Protein AF-A0A9P8A821-F1 (afdb_monomer)

Structure (mmCIF, N/CA/C/O backbone):
data_AF-A0A9P8A821-F1
#
_entry.id   AF-A0A9P8A821-F1
#
loop_
_atom_site.group_PDB
_atom_site.id
_atom_site.type_symbol
_atom_site.label_atom_id
_atom_site.label_alt_id
_atom_site.label_comp_id
_atom_site.label_asym_id
_atom_site.label_entity_id
_atom_site.label_seq_id
_atom_site.pdbx_PDB_ins_code
_atom_site.Cartn_x
_atom_site.Cartn_y
_atom_site.Cartn_z
_atom_site.occupancy
_atom_site.B_iso_or_equiv
_atom_site.auth_seq_id
_atom_site.auth_comp_id
_atom_site.auth_asym_id
_atom_site.auth_atom_id
_atom_site.pdbx_PDB_model_num
ATOM 1 N N . MET A 1 1 ? -9.935 2.980 -4.791 1.00 51.94 1 MET A N 1
ATOM 2 C CA . MET A 1 1 ? -10.501 4.305 -4.443 1.00 51.94 1 MET A CA 1
ATOM 3 C C . MET A 1 1 ? -11.707 4.587 -5.336 1.00 51.94 1 MET A C 1
ATOM 5 O O . MET A 1 1 ? -11.713 5.546 -6.092 1.00 51.94 1 MET A O 1
ATOM 9 N N . VAL A 1 2 ? -12.705 3.699 -5.290 1.00 51.00 2 VAL A N 1
ATOM 10 C CA . VAL A 1 2 ? -13.895 3.764 -6.158 1.00 51.00 2 VAL A CA 1
ATOM 11 C C . VAL A 1 2 ? -15.192 3.818 -5.325 1.00 51.00 2 VAL A C 1
ATOM 13 O O . VAL A 1 2 ? -16.244 4.128 -5.864 1.00 51.00 2 VAL A O 1
ATOM 16 N N . TYR A 1 3 ? -15.123 3.674 -3.990 1.00 44.38 3 TYR A N 1
ATOM 17 C CA . TYR A 1 3 ? -16.314 3.565 -3.130 1.00 44.38 3 TYR A CA 1
ATOM 18 C C . TYR A 1 3 ? -16.614 4.740 -2.177 1.00 44.38 3 TYR A C 1
ATOM 20 O O . TYR A 1 3 ? -17.447 4.621 -1.285 1.00 44.38 3 TYR A O 1
ATOM 28 N N . THR A 1 4 ? -15.993 5.913 -2.335 1.00 48.62 4 THR A N 1
ATOM 29 C CA . THR A 1 4 ? -16.534 7.139 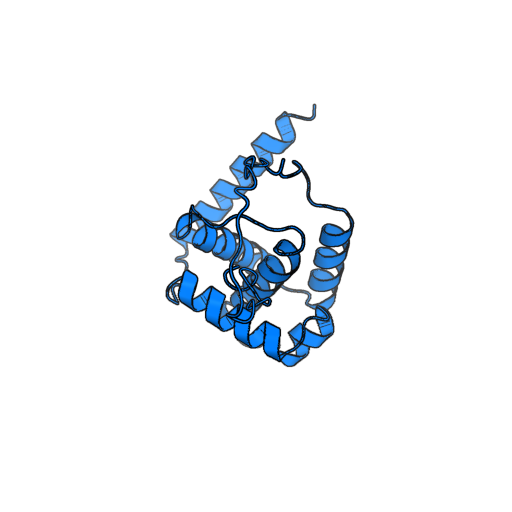-1.694 1.00 48.62 4 THR A CA 1
ATOM 30 C C . THR A 1 4 ? -17.006 8.205 -2.671 1.00 48.62 4 THR A C 1
ATOM 32 O O . THR A 1 4 ? -17.378 9.301 -2.264 1.00 48.62 4 THR A O 1
ATOM 35 N N . LEU A 1 5 ? -17.217 7.819 -3.929 1.00 46.94 5 LEU A N 1
ATOM 36 C CA . LEU A 1 5 ? -18.516 8.125 -4.510 1.00 46.94 5 LEU A CA 1
ATOM 37 C C . LEU A 1 5 ? -19.577 7.323 -3.721 1.00 46.94 5 LEU A C 1
ATOM 39 O O . LEU A 1 5 ? -19.787 6.142 -3.965 1.00 46.94 5 LEU A O 1
ATOM 43 N N . TRP A 1 6 ? -20.268 8.016 -2.805 1.00 51.84 6 TRP A N 1
ATOM 44 C CA . TRP A 1 6 ? -21.737 7.955 -2.719 1.00 51.84 6 TRP A CA 1
ATOM 45 C C . TRP A 1 6 ? -22.474 7.098 -1.663 1.00 51.84 6 TRP A C 1
ATOM 47 O O . TRP A 1 6 ? -23.607 6.688 -1.912 1.00 51.84 6 TRP A O 1
ATOM 57 N N . HIS A 1 7 ? -22.016 6.935 -0.419 1.00 43.84 7 HIS A N 1
ATOM 58 C CA . HIS A 1 7 ? -23.003 6.666 0.653 1.00 43.84 7 HIS A CA 1
ATOM 59 C C . HIS A 1 7 ? -23.764 7.936 1.079 1.00 43.84 7 HIS A C 1
ATOM 61 O O . HIS A 1 7 ? -23.714 8.331 2.234 1.00 43.84 7 HIS A O 1
ATOM 67 N N . THR A 1 8 ? -24.527 8.502 0.133 1.00 38.47 8 THR A N 1
ATOM 68 C CA . THR A 1 8 ? -25.813 9.174 0.380 1.00 38.47 8 THR A CA 1
ATOM 69 C C . THR A 1 8 ? -26.690 8.957 -0.853 1.00 38.47 8 THR A C 1
ATOM 71 O O . THR A 1 8 ? -26.662 9.749 -1.786 1.00 38.47 8 THR A O 1
ATOM 74 N N . ARG A 1 9 ? -27.485 7.881 -0.901 1.00 40.88 9 ARG A N 1
ATOM 75 C CA . ARG A 1 9 ? -28.627 7.846 -1.832 1.00 40.88 9 ARG A CA 1
ATOM 76 C C . ARG A 1 9 ? -29.592 8.961 -1.407 1.00 40.88 9 ARG A C 1
ATOM 78 O O . ARG A 1 9 ? -30.081 8.869 -0.280 1.00 40.88 9 ARG A O 1
ATOM 85 N N . PRO A 1 10 ? -29.919 9.971 -2.231 1.00 39.94 10 PRO A N 1
ATOM 86 C CA . PRO A 1 10 ? -31.089 10.777 -1.953 1.00 39.94 10 PRO A CA 1
ATOM 87 C C . PRO A 1 10 ? -32.307 9.939 -2.332 1.00 39.94 10 PRO A C 1
ATOM 89 O O . PRO A 1 10 ? -32.390 9.372 -3.422 1.00 39.94 10 PRO A O 1
ATOM 92 N N . ASN A 1 11 ? -33.225 9.834 -1.384 1.00 38.28 11 ASN A N 1
ATOM 93 C CA . ASN A 1 11 ? -34.574 9.349 -1.594 1.00 38.28 11 ASN A CA 1
ATOM 94 C C . ASN A 1 11 ? -35.211 10.138 -2.754 1.00 38.28 11 ASN A C 1
ATOM 96 O O . ASN A 1 11 ? -35.269 11.365 -2.716 1.00 38.28 11 ASN A O 1
ATOM 100 N N . ILE A 1 12 ? -35.646 9.431 -3.793 1.00 47.00 12 ILE A N 1
ATOM 101 C CA . ILE A 1 12 ? -36.453 9.962 -4.895 1.00 47.00 12 ILE A CA 1
ATOM 102 C C . ILE A 1 12 ? -37.809 10.356 -4.322 1.00 47.00 12 ILE A C 1
ATOM 104 O O . ILE A 1 12 ? -38.652 9.487 -4.170 1.00 47.00 12 ILE A O 1
ATOM 108 N N . ASN A 1 13 ? -37.994 11.636 -3.985 1.00 39.81 13 ASN A N 1
ATOM 109 C CA . ASN A 1 13 ? -39.300 12.286 -3.851 1.00 39.81 13 ASN A CA 1
ATOM 110 C C . ASN A 1 13 ? -39.143 13.817 -3.869 1.00 39.81 13 ASN A C 1
ATOM 112 O O . ASN A 1 13 ? -38.536 14.385 -2.967 1.00 39.81 13 ASN A O 1
ATOM 116 N N . GLY A 1 14 ? -39.766 14.471 -4.855 1.00 35.78 14 GLY A N 1
ATOM 117 C CA . GLY A 1 14 ? -40.151 15.886 -4.775 1.00 35.78 14 GLY A CA 1
ATOM 118 C C . GLY A 1 14 ? -39.293 16.864 -5.579 1.00 35.78 14 GLY A C 1
ATOM 119 O O . GLY A 1 14 ? -38.157 17.160 -5.234 1.00 35.78 14 GLY A O 1
ATOM 120 N N . ALA A 1 15 ? -39.884 17.400 -6.644 1.00 42.16 15 ALA A N 1
ATOM 121 C CA . ALA A 1 15 ? -39.359 18.470 -7.482 1.00 42.16 15 ALA A CA 1
ATOM 122 C C . ALA A 1 15 ? -39.108 19.788 -6.721 1.00 42.16 15 ALA A C 1
ATOM 124 O O . ALA A 1 15 ? -39.937 20.185 -5.905 1.00 42.16 15 ALA A O 1
ATOM 125 N N . SER A 1 16 ? -38.038 20.515 -7.076 1.00 34.75 16 SER A N 1
ATOM 126 C CA . SER A 1 16 ? -38.079 21.915 -7.564 1.00 34.75 16 SER A CA 1
ATOM 127 C C . SER A 1 16 ? -36.672 22.526 -7.687 1.00 34.75 16 SER A C 1
ATOM 129 O O . SER A 1 16 ? -35.903 22.556 -6.735 1.00 34.75 16 SER A O 1
ATOM 131 N N . SER A 1 17 ? -36.373 22.998 -8.902 1.00 44.50 17 SER A N 1
ATOM 132 C CA . SER A 1 17 ? -35.518 24.139 -9.281 1.00 44.50 17 SER A CA 1
ATOM 133 C C . SER A 1 17 ? -34.497 24.690 -8.270 1.00 44.50 17 SER A C 1
ATOM 135 O O . SER A 1 17 ? -34.859 25.450 -7.377 1.00 44.50 17 SER A O 1
ATOM 137 N N . ASN A 1 18 ? -33.206 24.457 -8.534 1.00 33.91 18 ASN A N 1
ATOM 138 C CA . ASN A 1 18 ? -32.233 25.535 -8.767 1.00 33.91 18 ASN A CA 1
ATOM 139 C C . ASN A 1 18 ? -30.888 24.969 -9.245 1.00 33.91 18 ASN A C 1
ATOM 141 O O . ASN A 1 18 ? -30.314 24.065 -8.643 1.00 33.91 18 ASN A O 1
ATOM 145 N N . ALA A 1 19 ? -30.398 25.510 -10.360 1.00 40.88 19 ALA A N 1
ATOM 146 C CA . ALA A 1 19 ? -29.081 25.225 -10.904 1.00 40.88 19 ALA A CA 1
ATOM 147 C C . ALA A 1 19 ? -28.015 25.883 -10.016 1.00 40.88 19 ALA A C 1
ATOM 149 O O . ALA A 1 19 ? -27.822 27.097 -10.055 1.00 40.88 19 ALA A O 1
ATOM 150 N N . TYR A 1 20 ? -27.324 25.086 -9.205 1.00 30.91 20 TYR A N 1
ATOM 151 C CA . TYR A 1 20 ? -26.140 25.538 -8.485 1.00 30.91 20 TYR A CA 1
ATOM 152 C C . TYR A 1 20 ? -24.921 25.351 -9.385 1.00 30.91 20 TYR A C 1
ATOM 154 O O . TYR A 1 20 ? -24.577 24.233 -9.767 1.00 30.91 20 TYR A O 1
ATOM 162 N N . ASN A 1 21 ? -24.287 26.469 -9.734 1.00 39.06 21 ASN A N 1
ATOM 163 C CA . ASN A 1 21 ? -23.001 26.529 -10.416 1.00 39.06 21 ASN A CA 1
ATOM 164 C C . ASN A 1 21 ? -21.961 25.675 -9.673 1.00 39.06 21 ASN A C 1
ATOM 166 O O . ASN A 1 21 ? -21.461 26.070 -8.619 1.00 39.06 21 ASN A O 1
ATOM 170 N N . VAL A 1 22 ? -21.618 24.513 -10.230 1.00 41.75 22 VAL A N 1
ATOM 171 C CA . VAL A 1 22 ? -20.501 23.697 -9.747 1.00 41.75 22 VAL A CA 1
ATOM 172 C C . VAL A 1 22 ? -19.217 24.307 -10.297 1.00 41.75 22 VAL A C 1
ATOM 174 O O . VAL A 1 22 ? -18.801 24.031 -11.420 1.00 41.75 22 VAL A O 1
ATOM 177 N N . VAL A 1 23 ? -18.602 25.185 -9.510 1.00 41.22 23 VAL A N 1
ATOM 178 C CA . VAL A 1 23 ? -17.253 25.687 -9.781 1.00 41.22 23 VAL A CA 1
ATOM 179 C C . VAL A 1 23 ? -16.283 24.512 -9.596 1.00 41.22 23 VAL A C 1
ATOM 181 O O . VAL A 1 23 ? -16.280 23.914 -8.516 1.00 41.22 23 VAL A O 1
ATOM 184 N N . PRO A 1 24 ? -15.460 24.139 -10.592 1.00 40.09 24 PRO A N 1
ATOM 185 C CA . PRO A 1 24 ? -14.490 23.068 -10.421 1.00 40.09 24 PRO A CA 1
ATOM 186 C C . PRO A 1 24 ? -13.379 23.565 -9.493 1.00 40.09 24 PRO A C 1
ATOM 188 O O . PRO A 1 24 ? -12.441 24.243 -9.914 1.00 40.09 24 PRO A O 1
ATOM 191 N N . HIS A 1 25 ? -13.493 23.258 -8.202 1.00 37.66 25 HIS A N 1
ATOM 192 C CA . HIS A 1 25 ? -12.426 23.510 -7.245 1.00 37.66 25 HIS A CA 1
ATOM 193 C C . HIS A 1 25 ? -11.281 22.539 -7.558 1.00 37.66 25 HIS A C 1
ATOM 195 O O . HIS A 1 25 ? -11.338 21.355 -7.226 1.00 37.66 25 HIS A O 1
ATOM 201 N N . ARG A 1 26 ? -10.242 23.033 -8.246 1.00 38.25 26 ARG A N 1
ATOM 202 C CA . ARG A 1 26 ? -8.949 22.346 -8.321 1.00 38.25 26 ARG A CA 1
ATOM 203 C C . ARG A 1 26 ? -8.428 22.217 -6.893 1.00 38.25 26 ARG A C 1
ATOM 205 O O . ARG A 1 26 ? -7.936 23.187 -6.328 1.00 38.25 26 ARG A O 1
ATOM 212 N N . ILE A 1 27 ? -8.548 21.027 -6.315 1.00 45.16 27 ILE A N 1
ATOM 213 C CA . ILE A 1 27 ? -7.883 20.692 -5.058 1.00 45.16 27 ILE A CA 1
ATOM 214 C C . ILE A 1 27 ? -6.379 20.787 -5.332 1.00 45.16 27 ILE A C 1
ATOM 216 O O . ILE A 1 27 ? -5.829 19.994 -6.098 1.00 45.16 27 ILE A O 1
ATOM 220 N N . SER A 1 28 ? -5.719 21.788 -4.753 1.00 44.59 28 SER A N 1
ATOM 221 C CA . SER A 1 28 ? -4.264 21.862 -4.710 1.00 44.59 28 SER A CA 1
ATOM 222 C C . SER A 1 28 ? -3.774 20.716 -3.832 1.00 44.59 28 SER A C 1
ATOM 224 O O . SER A 1 28 ? -3.819 20.779 -2.607 1.00 44.59 28 SER A O 1
ATOM 226 N N . VAL A 1 29 ? -3.358 19.616 -4.458 1.00 51.41 29 VAL A N 1
ATOM 227 C CA . VAL A 1 29 ? -2.715 18.514 -3.740 1.00 51.41 29 VAL A CA 1
ATOM 228 C C . VAL A 1 29 ? -1.431 19.084 -3.121 1.00 51.41 29 VAL A C 1
ATOM 230 O O . VAL A 1 29 ? -0.578 19.567 -3.870 1.00 51.41 29 VAL A O 1
ATOM 233 N N . PRO A 1 30 ? -1.285 19.117 -1.783 1.00 50.41 30 PRO A N 1
ATOM 234 C CA . PRO A 1 30 ? -0.085 19.664 -1.170 1.00 50.41 30 PRO A CA 1
ATOM 235 C C . PRO A 1 30 ? 1.130 18.845 -1.613 1.00 50.41 30 PRO A C 1
ATOM 237 O O . PRO A 1 30 ? 1.082 17.617 -1.648 1.00 50.41 30 PRO A O 1
ATOM 240 N N . ALA A 1 31 ? 2.234 19.531 -1.919 1.00 59.91 31 ALA A N 1
ATOM 241 C CA . ALA A 1 31 ? 3.475 18.915 -2.399 1.00 59.91 31 ALA A CA 1
ATOM 242 C C . ALA A 1 31 ? 4.083 17.896 -1.411 1.00 59.91 31 ALA A C 1
ATOM 244 O O . ALA A 1 31 ? 4.969 17.129 -1.775 1.00 59.91 31 ALA A O 1
ATOM 245 N N . THR A 1 32 ? 3.616 17.877 -0.156 1.00 68.12 32 THR A N 1
ATOM 246 C CA . THR A 1 32 ? 4.078 16.952 0.878 1.00 68.12 32 THR A CA 1
ATOM 247 C C . THR A 1 32 ? 2.908 16.302 1.609 1.00 68.12 32 THR A C 1
ATOM 249 O O . THR A 1 32 ? 1.879 16.927 1.867 1.00 68.12 32 THR A O 1
ATOM 252 N N . ALA A 1 33 ? 3.076 15.028 1.967 1.00 80.31 33 ALA A N 1
ATOM 253 C CA . ALA A 1 33 ? 2.066 14.301 2.718 1.00 80.31 33 ALA A CA 1
ATOM 254 C C . ALA A 1 33 ? 1.873 14.888 4.126 1.00 80.31 33 ALA A C 1
ATOM 256 O O . ALA A 1 33 ? 2.845 15.234 4.811 1.00 80.31 33 ALA A O 1
ATOM 257 N N . GLY A 1 34 ? 0.617 14.953 4.573 1.00 87.69 34 GLY A N 1
ATOM 258 C CA . GLY A 1 34 ? 0.257 15.522 5.870 1.00 87.69 34 GLY A CA 1
ATOM 259 C C . GLY A 1 34 ? 0.890 14.775 7.062 1.00 87.69 34 GLY A C 1
ATOM 260 O O . GLY A 1 34 ? 1.120 13.562 6.981 1.00 87.69 34 GLY A O 1
ATOM 261 N N . PRO A 1 35 ? 1.134 15.450 8.205 1.00 92.50 35 PRO A N 1
ATOM 262 C CA . PRO A 1 35 ? 1.769 14.842 9.382 1.00 92.50 35 PRO A CA 1
ATOM 263 C C . PRO A 1 35 ? 1.044 13.598 9.914 1.00 92.50 35 PRO A C 1
ATOM 265 O O . PRO A 1 35 ? 1.685 12.633 10.331 1.00 92.50 35 PRO A O 1
ATOM 268 N N . ALA A 1 36 ? -0.292 13.594 9.862 1.00 93.19 36 ALA A N 1
ATOM 269 C CA . ALA A 1 36 ? -1.112 12.467 10.304 1.00 93.19 36 ALA A CA 1
ATOM 270 C C . ALA A 1 36 ? -0.854 11.202 9.472 1.00 93.19 36 ALA A C 1
ATOM 272 O O . ALA A 1 36 ? -0.691 10.120 10.034 1.00 93.19 36 ALA A O 1
ATOM 273 N N . PHE A 1 37 ? -0.750 11.346 8.148 1.00 94.50 37 PHE A N 1
ATOM 274 C CA . PHE A 1 37 ? -0.455 10.228 7.257 1.00 94.50 37 PHE A CA 1
ATOM 275 C C . PHE A 1 37 ? 0.963 9.700 7.475 1.00 94.50 37 PHE A C 1
ATOM 277 O O . PHE A 1 37 ? 1.149 8.497 7.616 1.00 94.50 37 PHE A O 1
ATOM 284 N N . LYS A 1 38 ? 1.957 10.586 7.621 1.00 95.00 38 LYS A N 1
ATOM 285 C CA . LYS A 1 38 ? 3.335 10.176 7.951 1.00 95.00 38 LYS A CA 1
ATOM 286 C C . LYS A 1 38 ? 3.387 9.363 9.248 1.00 95.00 38 LYS A C 1
ATOM 288 O O . LYS A 1 38 ? 3.976 8.285 9.274 1.00 95.00 38 LYS A O 1
ATOM 293 N N . LYS A 1 39 ? 2.722 9.841 10.306 1.00 96.50 39 LYS A N 1
ATOM 294 C CA . LYS A 1 39 ? 2.621 9.122 11.587 1.00 96.50 39 LYS A CA 1
ATOM 295 C C . LYS A 1 39 ? 1.926 7.767 11.427 1.00 96.50 39 LYS A C 1
ATOM 297 O O . LYS A 1 39 ? 2.349 6.794 12.045 1.00 96.50 39 LYS A O 1
ATOM 302 N N . PHE A 1 40 ? 0.885 7.695 10.601 1.00 97.38 40 PHE A N 1
ATOM 303 C CA . PHE A 1 40 ? 0.197 6.445 10.293 1.00 97.38 40 PHE A CA 1
ATOM 304 C C . PHE A 1 40 ? 1.101 5.447 9.565 1.00 97.38 40 PHE A C 1
ATOM 306 O O . PHE A 1 40 ? 1.217 4.315 10.026 1.00 97.38 40 PHE A O 1
ATOM 313 N N . CYS A 1 41 ? 1.794 5.863 8.501 1.00 97.56 41 CYS A N 1
ATOM 314 C CA . CYS A 1 41 ? 2.734 5.001 7.784 1.00 97.56 41 CYS A CA 1
ATOM 315 C C . CYS A 1 41 ? 3.811 4.460 8.724 1.00 97.56 41 CYS A C 1
ATOM 317 O O . CYS A 1 41 ? 4.042 3.257 8.746 1.00 97.56 41 CYS A O 1
ATOM 319 N N . LEU A 1 42 ? 4.407 5.319 9.558 1.00 97.00 42 LEU A N 1
ATOM 320 C CA . LEU A 1 42 ? 5.397 4.894 10.551 1.00 97.00 42 LEU A CA 1
ATOM 321 C C . LEU A 1 42 ? 4.819 3.875 11.538 1.00 97.00 42 LEU A C 1
ATOM 323 O O . LEU A 1 42 ? 5.452 2.858 11.796 1.00 97.00 42 LEU A O 1
ATOM 327 N N . LYS A 1 43 ? 3.605 4.101 12.058 1.00 97.81 43 LYS A N 1
ATOM 328 C CA . LYS A 1 43 ? 2.936 3.142 12.951 1.00 97.81 43 LYS A CA 1
ATOM 329 C C . LYS A 1 43 ? 2.762 1.780 12.273 1.00 97.81 43 LYS A C 1
ATOM 331 O O . LYS A 1 43 ? 3.066 0.763 12.888 1.00 97.81 43 LYS A O 1
ATOM 336 N N . VAL A 1 44 ? 2.254 1.762 11.039 1.00 97.94 44 VAL A N 1
ATOM 337 C CA . VAL A 1 44 ? 1.998 0.520 10.297 1.00 97.94 44 VAL A CA 1
ATOM 338 C C . VAL A 1 44 ? 3.311 -0.200 10.003 1.00 97.94 44 VAL A C 1
ATOM 340 O O . VAL A 1 44 ? 3.437 -1.361 10.367 1.00 97.94 44 VAL A O 1
ATOM 343 N N . LEU A 1 45 ? 4.308 0.493 9.445 1.00 97.50 45 LEU A N 1
ATOM 344 C CA . LEU A 1 45 ? 5.608 -0.094 9.104 1.00 97.50 45 LEU A CA 1
ATOM 345 C C . LEU A 1 45 ? 6.331 -0.654 10.334 1.00 97.50 45 LEU A C 1
ATOM 347 O O . LEU A 1 45 ? 6.845 -1.769 10.284 1.00 97.50 45 LEU A O 1
ATOM 351 N N . SER A 1 46 ? 6.310 0.068 11.457 1.00 96.69 46 SER A N 1
ATOM 352 C CA . SER A 1 46 ? 6.899 -0.409 12.712 1.00 96.69 46 SER A CA 1
ATOM 353 C C . SER A 1 46 ? 6.157 -1.608 13.304 1.00 96.69 46 SER A C 1
ATOM 355 O O . SER A 1 46 ? 6.775 -2.441 13.961 1.00 96.69 46 SER A O 1
ATOM 357 N N . ALA A 1 47 ? 4.841 -1.703 13.104 1.00 96.19 47 ALA A N 1
ATOM 358 C CA . ALA A 1 47 ? 4.050 -2.827 13.597 1.00 96.19 47 ALA A CA 1
ATOM 359 C C . ALA A 1 47 ? 4.204 -4.079 12.722 1.00 96.19 47 ALA A C 1
ATOM 361 O O . ALA A 1 47 ? 4.175 -5.188 13.246 1.00 96.19 47 ALA A O 1
ATOM 362 N N . THR A 1 48 ? 4.349 -3.912 11.404 1.00 95.38 48 THR A N 1
ATOM 363 C CA . THR A 1 48 ? 4.409 -5.036 10.461 1.00 95.38 48 THR A CA 1
ATOM 364 C C . THR A 1 48 ? 5.829 -5.510 10.167 1.00 95.38 48 THR A C 1
ATOM 366 O O . THR A 1 48 ? 5.978 -6.649 9.743 1.00 95.38 48 THR A O 1
ATOM 369 N N . GLN A 1 49 ? 6.855 -4.668 10.367 1.00 95.75 49 GLN A N 1
ATOM 370 C CA . GLN A 1 49 ? 8.276 -4.998 10.145 1.00 95.75 49 GLN A CA 1
ATOM 371 C C . GLN A 1 49 ? 8.541 -5.648 8.773 1.00 95.75 49 GLN A C 1
ATOM 373 O O . GLN A 1 49 ? 9.319 -6.590 8.642 1.00 95.75 49 GLN A O 1
ATOM 378 N N . LEU A 1 50 ? 7.850 -5.155 7.740 1.00 95.62 50 LEU A N 1
ATOM 379 C CA . LEU A 1 50 ? 7.949 -5.694 6.385 1.00 95.62 50 LEU A CA 1
ATOM 380 C C . LEU A 1 50 ? 9.263 -5.265 5.733 1.00 95.62 50 LEU A C 1
ATOM 382 O O . LEU A 1 50 ? 9.770 -4.171 5.987 1.00 95.62 50 LEU A O 1
ATOM 386 N N . SER A 1 51 ? 9.790 -6.121 4.861 1.00 96.81 51 SER A N 1
ATOM 387 C CA . SER A 1 51 ? 11.037 -5.857 4.146 1.00 96.81 51 SER A CA 1
ATOM 388 C C . SER A 1 51 ? 10.920 -4.653 3.204 1.00 96.81 51 SER A C 1
ATOM 390 O O . SER A 1 51 ? 9.839 -4.313 2.710 1.00 96.81 51 SER A O 1
ATOM 392 N N . SER A 1 52 ? 12.060 -4.037 2.879 1.00 95.75 52 SER A N 1
ATOM 393 C CA . SER A 1 52 ? 12.118 -2.967 1.878 1.00 95.75 52 SER A CA 1
ATOM 394 C C . SER A 1 52 ? 11.530 -3.407 0.536 1.00 95.75 52 SER A C 1
ATOM 396 O O . SER A 1 52 ? 10.842 -2.619 -0.104 1.00 95.75 52 SER A O 1
ATOM 398 N N . SER A 1 53 ? 11.725 -4.668 0.134 1.00 96.81 53 SER A N 1
ATOM 399 C CA . SER A 1 53 ? 11.165 -5.217 -1.107 1.00 96.81 53 SER A CA 1
ATOM 400 C C . SER A 1 53 ? 9.636 -5.187 -1.121 1.00 96.81 53 SER A C 1
ATOM 402 O O . SER A 1 53 ? 9.041 -4.766 -2.111 1.00 96.81 53 SER A O 1
ATOM 404 N N . VAL A 1 54 ? 8.988 -5.541 -0.005 1.00 97.75 54 VAL A N 1
ATOM 405 C CA . VAL A 1 54 ? 7.524 -5.457 0.141 1.00 97.75 54 VAL A CA 1
ATOM 406 C C . VAL A 1 54 ? 7.045 -4.009 0.054 1.00 97.75 54 VAL A C 1
ATOM 408 O O . VAL A 1 54 ? 6.070 -3.711 -0.640 1.00 97.75 54 VAL A O 1
ATOM 411 N N . ILE A 1 55 ? 7.756 -3.082 0.698 1.00 97.75 55 ILE A N 1
ATOM 412 C CA . ILE A 1 55 ? 7.428 -1.652 0.638 1.00 97.75 55 ILE A CA 1
ATOM 413 C C . ILE A 1 55 ? 7.560 -1.137 -0.803 1.00 97.75 55 ILE A C 1
ATOM 415 O O . ILE A 1 55 ? 6.640 -0.497 -1.314 1.00 97.75 55 ILE A O 1
ATOM 419 N N . LEU A 1 56 ? 8.657 -1.452 -1.491 1.00 97.81 56 LEU A N 1
ATOM 420 C CA . LEU A 1 56 ? 8.921 -1.019 -2.866 1.00 97.81 56 LEU A CA 1
ATOM 421 C C . LEU A 1 56 ? 7.915 -1.608 -3.861 1.00 97.81 56 LEU A C 1
ATOM 423 O O . LEU A 1 56 ? 7.440 -0.888 -4.748 1.00 97.81 56 LEU A O 1
ATOM 427 N N . LEU A 1 57 ? 7.529 -2.873 -3.684 1.00 98.19 57 LEU A N 1
ATOM 428 C CA . LEU A 1 57 ? 6.480 -3.506 -4.480 1.00 98.19 57 LEU A CA 1
ATOM 429 C C . LEU A 1 57 ? 5.106 -2.870 -4.222 1.00 98.19 57 LEU A C 1
ATOM 431 O O . LEU A 1 57 ? 4.347 -2.640 -5.162 1.00 98.19 57 LEU A O 1
ATOM 435 N N . SER A 1 58 ? 4.799 -2.492 -2.978 1.00 98.19 58 SER A N 1
ATOM 436 C CA . SER A 1 58 ? 3.550 -1.784 -2.670 1.00 98.19 58 SER A CA 1
ATOM 437 C C . SER A 1 58 ? 3.444 -0.445 -3.415 1.00 98.19 58 SER A C 1
ATOM 439 O O . SER A 1 58 ? 2.386 -0.106 -3.950 1.00 98.19 58 SER A O 1
ATOM 441 N N . LEU A 1 59 ? 4.557 0.287 -3.543 1.00 97.06 59 LEU A N 1
ATOM 442 C CA . LEU A 1 59 ? 4.610 1.526 -4.319 1.00 97.06 59 LEU A CA 1
ATOM 443 C C . LEU A 1 59 ? 4.438 1.255 -5.820 1.00 97.06 59 LEU A C 1
ATOM 445 O O . LEU A 1 59 ? 3.723 1.995 -6.501 1.00 97.06 59 LEU A O 1
ATOM 449 N N . LYS A 1 60 ? 5.022 0.163 -6.331 1.00 97.38 60 LYS A N 1
ATOM 450 C CA . LYS A 1 60 ? 4.805 -0.289 -7.712 1.00 97.38 60 LYS A CA 1
ATOM 451 C C . LYS A 1 60 ? 3.330 -0.593 -7.977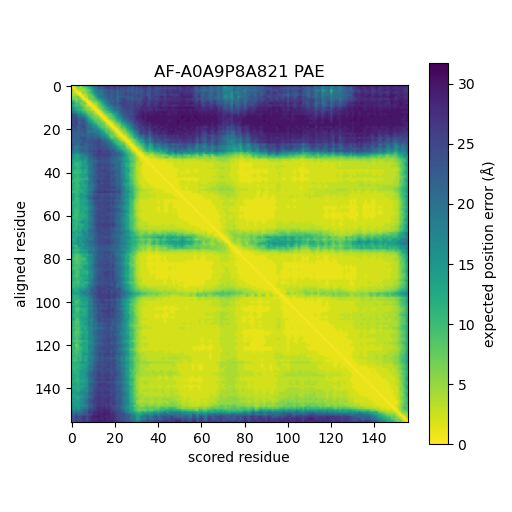 1.00 97.38 60 LYS A C 1
ATOM 453 O O . LYS A 1 60 ? 2.809 -0.212 -9.024 1.00 97.38 60 LYS A O 1
ATOM 458 N N . TYR A 1 61 ? 2.627 -1.214 -7.032 1.00 97.69 61 TYR A N 1
ATOM 459 C CA . TYR A 1 61 ? 1.189 -1.464 -7.153 1.00 97.69 61 TYR A CA 1
ATOM 460 C C . TYR A 1 61 ? 0.376 -0.171 -7.219 1.00 97.69 61 TYR A C 1
ATOM 462 O O . TYR A 1 61 ? -0.514 -0.058 -8.062 1.00 97.69 61 TYR A O 1
ATOM 470 N N . ILE A 1 62 ? 0.711 0.832 -6.403 1.00 95.44 62 ILE A N 1
ATOM 471 C CA . ILE A 1 62 ? 0.088 2.161 -6.498 1.00 95.44 62 ILE A CA 1
ATOM 472 C C . ILE A 1 62 ? 0.354 2.781 -7.878 1.00 95.44 62 ILE A C 1
ATOM 474 O O . ILE A 1 62 ? -0.573 3.295 -8.503 1.00 95.44 62 ILE A O 1
ATOM 478 N N . GLN A 1 63 ? 1.582 2.681 -8.399 1.00 94.38 63 GLN A N 1
ATOM 479 C CA . GLN A 1 63 ? 1.905 3.154 -9.749 1.00 94.38 63 GLN A CA 1
ATOM 480 C C . GLN A 1 63 ? 1.042 2.458 -10.816 1.00 94.38 63 GLN A C 1
ATOM 482 O O . GLN A 1 63 ? 0.491 3.140 -11.681 1.00 94.38 63 GLN A O 1
ATOM 487 N N . LYS A 1 64 ? 0.903 1.124 -10.757 1.00 93.75 64 LYS A N 1
ATOM 488 C CA . LYS A 1 64 ? 0.053 0.351 -11.685 1.00 93.75 64 LYS A CA 1
ATOM 489 C C . LYS A 1 64 ? -1.404 0.811 -11.605 1.00 93.75 64 LYS A C 1
ATOM 491 O O . LYS A 1 64 ? -2.012 1.077 -12.637 1.00 93.75 64 LYS A O 1
ATOM 496 N N . LEU A 1 65 ? -1.934 0.984 -10.393 1.00 93.44 65 LEU A N 1
ATOM 497 C CA . LEU A 1 65 ? -3.302 1.456 -10.178 1.00 93.44 65 LEU A CA 1
ATOM 498 C C . LEU A 1 65 ? -3.549 2.819 -10.839 1.00 93.44 65 LEU A C 1
ATOM 500 O O . LEU A 1 65 ? -4.539 2.978 -11.554 1.00 93.44 65 LEU A O 1
ATOM 504 N N . LEU A 1 66 ? -2.657 3.785 -10.602 1.00 90.75 66 LEU A N 1
ATOM 505 C CA . LEU A 1 66 ? -2.789 5.147 -11.125 1.00 90.75 66 LEU A CA 1
ATOM 506 C C . LEU A 1 66 ? -2.622 5.197 -12.649 1.00 90.75 66 LEU A C 1
A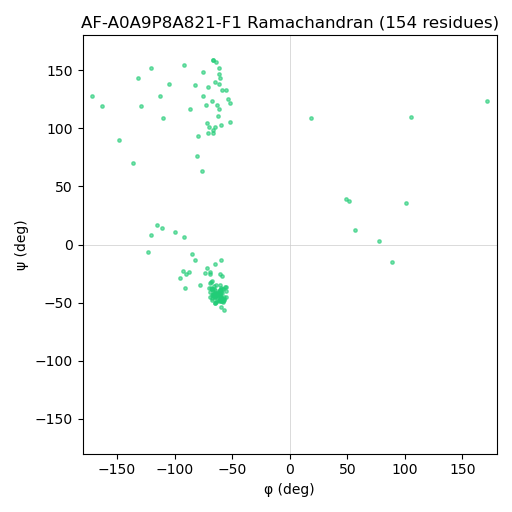TOM 508 O O . LEU A 1 66 ? -3.351 5.927 -13.315 1.00 90.75 66 LEU A O 1
ATOM 512 N N . LYS A 1 67 ? -1.713 4.391 -13.215 1.00 89.94 67 LYS A N 1
ATOM 513 C CA . LYS A 1 67 ? -1.536 4.276 -14.672 1.00 89.94 67 LYS A CA 1
ATOM 514 C C . LYS A 1 67 ? -2.766 3.688 -15.362 1.00 89.94 67 LYS A C 1
ATOM 516 O O . LYS A 1 67 ? -3.165 4.188 -16.408 1.00 89.94 67 LYS A O 1
ATOM 521 N N . ASN A 1 68 ? -3.376 2.663 -14.769 1.00 88.38 68 ASN A N 1
ATOM 522 C CA . ASN A 1 68 ? -4.566 2.019 -15.327 1.00 88.38 68 ASN A CA 1
ATOM 523 C C . ASN A 1 68 ? -5.819 2.898 -15.218 1.00 88.38 68 ASN A C 1
ATOM 525 O O . ASN A 1 68 ? -6.784 2.682 -15.944 1.00 88.38 68 ASN A O 1
ATOM 529 N N . ASN A 1 69 ? -5.815 3.882 -14.314 1.00 85.69 69 ASN A N 1
ATOM 530 C CA . ASN A 1 69 ? -6.993 4.671 -13.982 1.00 85.69 69 ASN A CA 1
ATOM 531 C C . ASN A 1 69 ? -6.659 6.169 -13.873 1.00 85.69 69 ASN A C 1
ATOM 533 O O . ASN A 1 69 ? -6.706 6.737 -12.778 1.00 85.69 69 ASN A O 1
ATOM 537 N N . PRO A 1 70 ? -6.358 6.842 -14.999 1.00 83.25 70 PRO A N 1
ATOM 538 C CA . PRO A 1 70 ? -5.916 8.239 -15.004 1.00 83.25 70 PRO A CA 1
ATOM 539 C C . PRO A 1 70 ? -6.987 9.227 -14.514 1.00 83.25 70 PRO A C 1
ATOM 541 O O . PRO A 1 70 ? -6.673 10.362 -14.170 1.00 83.25 70 PRO A O 1
ATOM 544 N N . SER A 1 71 ? -8.256 8.812 -14.472 1.00 79.06 71 SER A N 1
ATOM 545 C CA . SER A 1 71 ? -9.367 9.609 -13.946 1.00 79.06 71 SER A CA 1
ATOM 546 C C . SER A 1 71 ? -9.544 9.495 -12.427 1.00 79.06 71 SER A C 1
ATOM 548 O O . SER A 1 71 ? -10.344 10.247 -11.861 1.00 79.06 71 SER A O 1
ATOM 550 N N . ILE A 1 72 ? -8.828 8.592 -11.743 1.00 74.50 72 ILE A N 1
ATOM 551 C CA . ILE A 1 72 ? -8.916 8.462 -10.285 1.00 74.50 72 ILE A CA 1
ATOM 552 C C . ILE A 1 72 ? -8.210 9.643 -9.632 1.00 74.50 72 ILE A C 1
ATOM 554 O O . ILE A 1 72 ? -7.005 9.835 -9.774 1.00 74.50 72 ILE A O 1
ATOM 558 N N . HIS A 1 73 ? -8.975 10.396 -8.849 1.00 71.50 73 HIS A N 1
ATOM 559 C CA . HIS A 1 73 ? -8.465 11.496 -8.048 1.00 71.50 73 HIS A CA 1
ATOM 560 C C . HIS A 1 73 ? -8.591 11.161 -6.563 1.00 71.50 73 HIS A C 1
ATOM 562 O O . HIS A 1 73 ? -9.665 10.802 -6.078 1.00 71.50 73 HIS A O 1
ATOM 568 N N . GLY A 1 74 ? -7.469 11.308 -5.856 1.00 69.44 74 GLY A N 1
ATOM 569 C CA . GLY A 1 74 ? -7.377 11.232 -4.403 1.00 69.44 74 GLY A CA 1
ATOM 570 C C . GLY A 1 74 ? -8.350 12.173 -3.706 1.00 69.44 74 GLY A C 1
ATOM 571 O O . GLY A 1 74 ? -8.293 13.377 -3.933 1.00 69.44 74 GLY A O 1
ATOM 572 N N . GLN A 1 75 ? -9.189 11.650 -2.812 1.00 75.31 75 GLN A N 1
ATOM 573 C CA . GLN A 1 75 ? -9.817 12.472 -1.771 1.00 75.31 75 GLN A CA 1
ATOM 574 C C . GLN A 1 75 ? -8.948 12.459 -0.511 1.00 75.31 75 GLN A C 1
ATOM 576 O O . GLN A 1 75 ? -8.212 11.502 -0.270 1.00 75.31 75 GLN A O 1
ATOM 581 N N . GLN A 1 76 ? -9.043 13.494 0.320 1.00 76.31 76 GLN A N 1
ATOM 582 C CA . GLN A 1 76 ? -8.347 13.514 1.606 1.00 76.31 76 GLN A CA 1
ATOM 583 C C . GLN A 1 76 ? -8.725 12.281 2.447 1.00 76.31 76 GLN A C 1
ATOM 585 O O . GLN A 1 76 ? -9.900 11.931 2.556 1.00 76.31 76 GLN A O 1
ATOM 590 N N . GLY A 1 77 ? -7.730 11.605 3.022 1.00 80.75 77 GLY A N 1
ATOM 591 C CA . GLY A 1 77 ? -7.910 10.375 3.797 1.00 80.75 77 GLY A CA 1
ATOM 592 C C . GLY A 1 77 ? -7.860 9.090 2.961 1.00 80.75 77 GLY A C 1
ATOM 593 O O . GLY A 1 77 ? -7.680 7.999 3.507 1.00 80.75 77 GLY A O 1
ATOM 594 N N . SER A 1 78 ? -7.968 9.184 1.635 1.00 88.25 78 SER A N 1
ATOM 595 C CA . SER A 1 78 ? -7.891 8.017 0.750 1.00 88.25 78 SER A CA 1
ATOM 596 C C . SER A 1 78 ? -6.484 7.406 0.689 1.00 88.25 78 SER A C 1
ATOM 598 O O . SER A 1 78 ? -6.343 6.205 0.450 1.00 88.25 78 SER A O 1
ATOM 600 N N . GLU A 1 79 ? -5.455 8.197 0.993 1.00 91.62 79 GLU A N 1
ATOM 601 C CA . GLU A 1 79 ? -4.056 7.787 1.071 1.00 91.62 79 GLU A CA 1
ATOM 602 C C . GLU A 1 79 ? -3.812 6.704 2.134 1.00 91.62 79 GLU A C 1
ATOM 604 O O . GLU A 1 79 ? -3.038 5.780 1.895 1.00 91.62 79 GLU A O 1
ATOM 609 N N . PHE A 1 80 ? -4.529 6.740 3.264 1.00 94.75 80 PHE A N 1
ATOM 610 C CA . PHE A 1 80 ? -4.412 5.752 4.349 1.00 94.75 80 PHE A CA 1
ATOM 611 C C . PHE A 1 80 ? -4.861 4.364 3.889 1.00 94.75 80 PHE A C 1
ATOM 613 O O . PHE A 1 80 ? -4.193 3.355 4.129 1.00 94.75 80 PHE A O 1
ATOM 620 N N . ARG A 1 81 ? -5.995 4.332 3.186 1.00 94.88 81 ARG A N 1
ATOM 621 C CA . ARG A 1 81 ? -6.578 3.125 2.599 1.00 94.88 81 ARG A CA 1
ATOM 622 C C . ARG A 1 81 ? -5.705 2.588 1.478 1.00 94.88 81 ARG A C 1
ATOM 624 O O . ARG A 1 81 ? -5.405 1.398 1.463 1.00 94.88 81 ARG A O 1
ATOM 631 N N . LEU A 1 82 ? -5.280 3.475 0.576 1.00 95.50 82 LEU A N 1
ATOM 632 C CA . LEU A 1 82 ? -4.443 3.123 -0.564 1.00 95.50 82 LEU A CA 1
ATOM 633 C C . LEU A 1 82 ? -3.118 2.508 -0.110 1.00 95.50 82 LEU A C 1
ATOM 635 O O . LEU A 1 82 ? -2.781 1.426 -0.575 1.00 95.50 82 LEU A O 1
ATOM 639 N N . PHE A 1 83 ? -2.433 3.144 0.844 1.00 97.31 83 PHE A N 1
ATOM 640 C CA . PHE A 1 83 ? -1.207 2.618 1.443 1.00 97.31 83 PHE A CA 1
ATOM 641 C C . PHE A 1 83 ? -1.425 1.259 2.117 1.00 97.31 83 PHE A C 1
ATOM 643 O O . PHE A 1 83 ? -0.649 0.330 1.910 1.00 97.31 83 PHE A O 1
ATOM 650 N N . THR A 1 84 ? -2.501 1.126 2.900 1.00 98.06 84 THR A N 1
ATOM 651 C CA . THR A 1 84 ? -2.818 -0.126 3.602 1.00 98.06 84 THR A CA 1
ATOM 652 C C . THR A 1 84 ? -3.004 -1.282 2.628 1.00 98.06 84 THR A C 1
ATOM 654 O O . THR A 1 84 ? -2.364 -2.320 2.776 1.00 98.06 84 THR A O 1
ATOM 657 N N . VAL A 1 85 ? -3.879 -1.118 1.630 1.00 98.12 85 VAL A N 1
ATOM 658 C CA . VAL A 1 85 ? -4.216 -2.219 0.721 1.00 98.12 85 VAL A CA 1
ATOM 659 C C . VAL A 1 85 ? -3.048 -2.575 -0.196 1.00 98.12 85 VAL A C 1
ATOM 661 O O . VAL A 1 85 ? -2.809 -3.758 -0.430 1.00 98.12 85 VAL A O 1
ATOM 664 N N . SER A 1 86 ? -2.272 -1.588 -0.661 1.00 98.00 86 SER A N 1
ATOM 665 C CA . SER A 1 86 ? -1.099 -1.861 -1.492 1.00 98.00 86 SER A C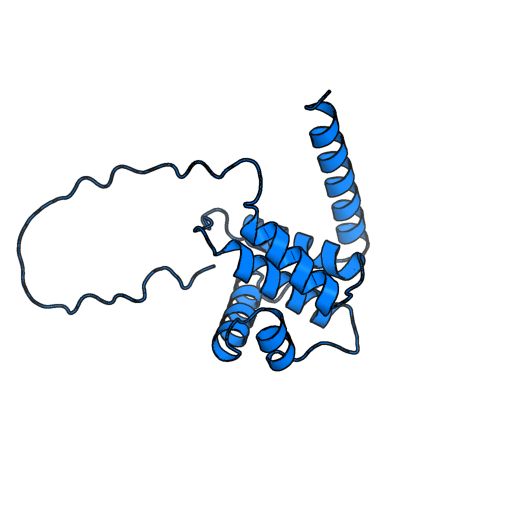A 1
ATOM 666 C C . SER A 1 86 ? -0.025 -2.618 -0.716 1.00 98.00 86 SER A C 1
ATOM 668 O O . SER A 1 86 ? 0.569 -3.551 -1.252 1.00 98.00 86 SER A O 1
ATOM 670 N N . LEU A 1 87 ? 0.218 -2.235 0.543 1.00 98.50 87 LEU A N 1
ATOM 671 C CA . LEU A 1 87 ? 1.216 -2.881 1.394 1.00 98.50 87 LEU A CA 1
ATOM 672 C C . LEU A 1 87 ? 0.783 -4.297 1.791 1.00 98.50 87 LEU A C 1
ATOM 674 O O . LEU A 1 87 ? 1.589 -5.223 1.733 1.00 98.50 87 LEU A O 1
ATOM 678 N N . MET A 1 88 ? -0.500 -4.478 2.111 1.00 98.44 88 MET A N 1
ATOM 679 C CA . MET A 1 88 ? -1.089 -5.785 2.395 1.00 98.44 88 MET A CA 1
ATOM 680 C C . MET A 1 88 ? -0.961 -6.745 1.211 1.00 98.44 88 MET A C 1
ATOM 682 O O . MET A 1 88 ? -0.521 -7.876 1.397 1.00 98.44 88 MET A O 1
ATOM 686 N N . LEU A 1 89 ? -1.314 -6.307 -0.001 1.00 98.38 89 LEU A N 1
ATOM 687 C CA . LEU A 1 89 ? -1.194 -7.144 -1.197 1.00 98.38 89 LEU A CA 1
ATOM 688 C C . LEU A 1 89 ? 0.265 -7.471 -1.529 1.00 98.38 89 LEU A C 1
ATOM 690 O O . LEU A 1 89 ? 0.546 -8.579 -1.971 1.00 98.38 89 LEU A O 1
ATOM 694 N N . ALA A 1 90 ? 1.195 -6.539 -1.306 1.00 98.25 90 ALA A N 1
ATOM 695 C CA . ALA A 1 90 ? 2.618 -6.793 -1.521 1.00 98.25 90 ALA A CA 1
ATOM 696 C C . ALA A 1 90 ? 3.174 -7.828 -0.529 1.00 98.25 90 ALA A C 1
ATOM 698 O O . ALA A 1 90 ? 3.869 -8.746 -0.954 1.00 98.25 90 ALA A O 1
ATOM 699 N N . ASN A 1 91 ? 2.808 -7.735 0.757 1.00 98.06 91 ASN A N 1
ATOM 700 C CA . ASN A 1 91 ? 3.144 -8.753 1.761 1.00 98.06 91 ASN A CA 1
ATOM 701 C C . ASN A 1 91 ? 2.568 -10.116 1.358 1.00 98.06 91 ASN A C 1
ATOM 703 O O . ASN A 1 91 ? 3.303 -11.094 1.318 1.00 98.06 91 ASN A O 1
ATOM 707 N N . LYS A 1 92 ? 1.288 -10.164 0.962 1.00 97.31 92 LYS A N 1
ATOM 708 C CA . LYS A 1 92 ? 0.638 -11.399 0.500 1.00 97.31 92 LYS A CA 1
ATOM 709 C C . LYS A 1 92 ? 1.270 -12.034 -0.737 1.00 97.31 92 LYS A C 1
ATOM 711 O O . LYS A 1 92 ? 1.071 -13.221 -0.964 1.00 97.31 92 LYS A O 1
ATOM 716 N N . PHE A 1 93 ? 1.946 -11.238 -1.559 1.00 97.25 93 PHE A N 1
ATOM 717 C CA . PHE A 1 93 ? 2.523 -11.700 -2.814 1.00 97.25 93 PHE A CA 1
ATOM 718 C C . PHE A 1 93 ? 3.965 -12.194 -2.663 1.00 97.25 93 PHE A C 1
ATOM 720 O O . PHE A 1 93 ? 4.341 -13.142 -3.343 1.00 97.25 93 PHE A O 1
ATOM 727 N N . LEU A 1 94 ? 4.775 -11.542 -1.821 1.00 95.12 94 LEU A N 1
ATOM 728 C CA . LEU A 1 94 ? 6.203 -11.857 -1.692 1.00 95.12 94 LEU A CA 1
ATOM 729 C C . LEU A 1 94 ? 6.536 -12.824 -0.559 1.00 95.12 94 LEU A C 1
ATOM 731 O O . LEU A 1 94 ? 7.544 -13.518 -0.658 1.00 95.12 94 LEU A O 1
ATOM 735 N N . ASP A 1 95 ? 5.739 -12.843 0.506 1.00 94.69 95 ASP A N 1
ATOM 736 C CA . ASP A 1 95 ? 6.061 -13.616 1.700 1.00 94.69 95 ASP A CA 1
ATOM 737 C C . ASP A 1 95 ? 5.191 -14.880 1.768 1.00 94.69 95 ASP A C 1
ATOM 739 O O . ASP A 1 95 ? 3.984 -14.823 1.542 1.00 94.69 95 ASP A O 1
ATOM 743 N N . ASP A 1 96 ? 5.776 -16.021 2.146 1.00 92.19 96 ASP A N 1
ATOM 744 C CA . ASP A 1 96 ? 5.019 -17.271 2.348 1.00 92.19 96 ASP A CA 1
ATOM 745 C C . ASP A 1 96 ? 4.109 -17.195 3.588 1.00 92.19 96 ASP A C 1
ATOM 747 O O . ASP A 1 96 ? 3.019 -17.767 3.631 1.00 92.19 96 ASP A O 1
ATOM 751 N N . ASN A 1 97 ? 4.559 -16.459 4.613 1.00 89.19 97 ASN A N 1
ATOM 752 C CA . ASN A 1 97 ? 3.838 -16.241 5.863 1.00 89.19 97 ASN A CA 1
ATOM 753 C C . ASN A 1 97 ? 3.358 -14.794 5.943 1.00 89.19 97 ASN A C 1
ATOM 755 O O . ASN A 1 97 ? 4.141 -13.866 6.141 1.00 89.19 97 ASN A O 1
ATOM 759 N N . THR A 1 98 ? 2.048 -14.605 5.817 1.00 92.88 98 THR A N 1
ATOM 760 C CA . THR A 1 98 ? 1.452 -13.282 5.614 1.00 92.88 98 THR A CA 1
ATOM 761 C C . THR A 1 98 ? 0.472 -12.951 6.729 1.00 92.88 98 THR A C 1
ATOM 763 O O . THR A 1 98 ? -0.133 -13.829 7.353 1.00 92.88 98 T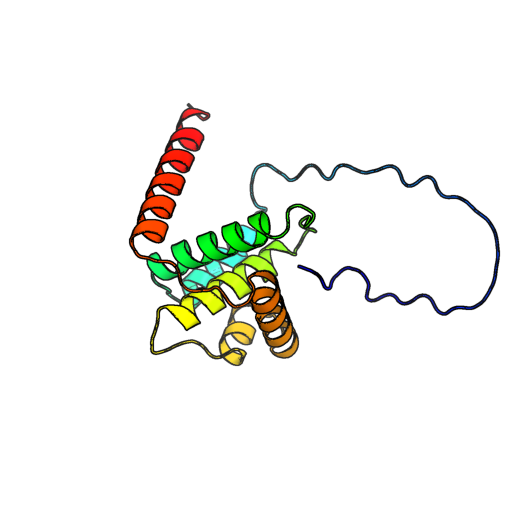HR A O 1
ATOM 766 N N . PHE A 1 99 ? 0.299 -11.660 7.006 1.00 95.19 99 PHE A N 1
ATOM 767 C CA . PHE A 1 99 ? -0.686 -11.230 7.988 1.00 95.19 99 PHE A CA 1
ATOM 768 C C . PHE A 1 99 ? -2.109 -11.421 7.453 1.00 95.19 99 PHE A C 1
ATOM 770 O O . PHE A 1 99 ? -2.441 -11.033 6.332 1.00 95.19 99 PHE A O 1
ATOM 777 N N . THR A 1 100 ? -2.991 -11.956 8.297 1.00 97.06 100 THR A N 1
ATOM 778 C CA . THR A 1 100 ? -4.416 -12.074 7.962 1.00 97.06 100 THR A CA 1
ATOM 779 C C . THR A 1 100 ? -5.081 -10.698 7.857 1.00 97.06 100 THR A C 1
ATOM 781 O O . THR A 1 100 ? -4.650 -9.732 8.493 1.00 97.06 100 THR A O 1
ATOM 784 N N . ASN A 1 101 ? -6.215 -10.607 7.154 1.00 97.38 101 ASN A N 1
ATOM 785 C CA . ASN A 1 101 ? -7.007 -9.366 7.094 1.00 97.38 101 ASN A CA 1
ATOM 786 C C . ASN A 1 101 ? -7.465 -8.892 8.486 1.00 97.38 101 ASN A C 1
ATOM 788 O O . ASN A 1 101 ? -7.630 -7.695 8.719 1.00 97.38 101 ASN A O 1
ATOM 792 N N . LYS A 1 102 ? -7.613 -9.816 9.447 1.00 97.75 102 LYS A N 1
ATOM 793 C CA . LYS A 1 10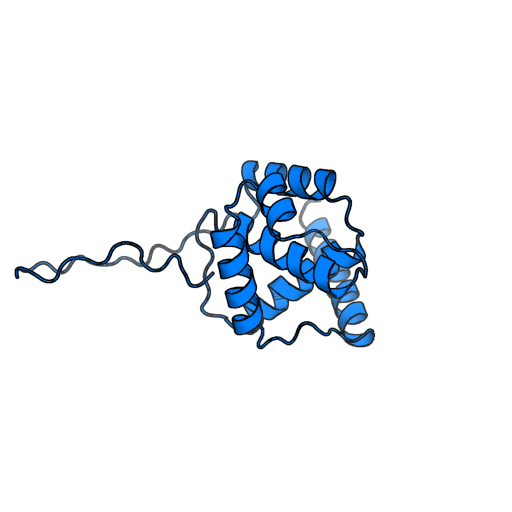2 ? -7.885 -9.488 10.852 1.00 97.75 102 LYS A CA 1
ATOM 794 C C . LYS A 1 102 ? -6.708 -8.763 11.507 1.00 97.75 102 LYS A C 1
ATOM 796 O O . LYS A 1 102 ? -6.922 -7.771 12.198 1.00 97.75 102 LYS A O 1
ATOM 801 N N . THR A 1 103 ? -5.482 -9.212 11.261 1.00 97.88 103 THR A N 1
ATOM 802 C CA . THR A 1 103 ? -4.272 -8.555 11.771 1.00 97.88 103 THR A CA 1
ATOM 803 C C . THR A 1 103 ? -4.096 -7.170 11.152 1.00 97.88 103 THR A C 1
ATOM 805 O O . THR A 1 103 ? -3.886 -6.196 11.875 1.00 97.88 103 THR A O 1
ATOM 808 N N . TRP A 1 104 ? -4.287 -7.043 9.834 1.00 98.06 104 TRP A N 1
ATOM 809 C CA . TRP A 1 104 ? -4.274 -5.740 9.160 1.00 98.06 104 TRP A CA 1
ATOM 810 C C . TRP A 1 104 ? -5.323 -4.781 9.733 1.00 98.06 104 TRP A C 1
ATOM 812 O O . TRP A 1 104 ? -5.031 -3.600 9.934 1.00 98.06 104 TRP A O 1
ATOM 822 N N . SER A 1 105 ? -6.511 -5.287 10.077 1.00 98.12 105 SER A N 1
ATOM 823 C CA . SER A 1 105 ? -7.558 -4.502 10.740 1.00 98.12 105 SER A CA 1
ATOM 824 C C . SER A 1 105 ? -7.105 -3.959 12.092 1.00 98.12 105 SER A C 1
ATOM 826 O O . SER A 1 105 ? -7.276 -2.775 12.373 1.00 98.12 105 SER A O 1
ATOM 828 N N . GLN A 1 106 ? -6.456 -4.792 12.906 1.00 97.81 106 GLN A N 1
ATOM 829 C CA . GLN A 1 106 ? -5.952 -4.398 14.224 1.00 97.81 106 GLN A CA 1
ATOM 830 C C . GLN A 1 106 ? -4.837 -3.346 14.135 1.00 97.81 106 GLN A C 1
ATOM 832 O O . GLN A 1 106 ? -4.840 -2.373 14.890 1.00 97.81 106 GLN A O 1
ATOM 837 N N . VAL A 1 107 ? -3.899 -3.508 13.198 1.00 97.31 107 VAL A N 1
ATOM 838 C CA . VAL A 1 107 ? -2.764 -2.585 13.030 1.00 97.31 107 VAL A CA 1
ATOM 839 C C . VAL A 1 107 ? -3.233 -1.210 12.543 1.00 97.31 107 VAL A C 1
ATOM 841 O O . VAL A 1 107 ? -2.831 -0.167 13.079 1.00 97.31 107 VAL A O 1
ATOM 844 N N . THR A 1 108 ? -4.110 -1.203 11.540 1.00 97.06 108 THR A N 1
ATOM 845 C CA . THR A 1 108 ? -4.530 0.017 10.833 1.00 97.06 108 THR A CA 1
ATOM 846 C C . THR A 1 108 ? -5.715 0.714 11.497 1.00 97.06 108 THR A C 1
ATOM 848 O O . THR A 1 108 ? -5.876 1.921 11.337 1.00 97.06 108 THR A O 1
ATOM 851 N N . GLY A 1 109 ? -6.524 -0.019 12.266 1.00 96.94 109 GLY A N 1
ATOM 852 C CA . GLY A 1 109 ? -7.803 0.455 12.798 1.00 96.94 109 GLY A CA 1
ATOM 853 C C . GLY A 1 109 ? -8.942 0.445 11.771 1.00 96.94 109 GLY A C 1
ATOM 854 O O . GLY A 1 109 ? -10.048 0.870 12.093 1.00 96.94 109 GLY A O 1
ATOM 855 N N . ILE A 1 110 ? -8.701 -0.037 10.548 1.00 96.12 110 ILE A N 1
ATOM 856 C CA . ILE A 1 110 ? -9.724 -0.172 9.506 1.00 96.12 110 ILE A CA 1
ATOM 857 C C . ILE A 1 110 ? -10.493 -1.469 9.745 1.00 96.12 110 ILE A C 1
ATOM 859 O O . ILE A 1 110 ? -9.892 -2.494 10.054 1.00 96.12 110 ILE A O 1
ATOM 863 N N . SER A 1 111 ? -11.819 -1.464 9.610 1.00 97.50 111 SER A N 1
ATOM 864 C CA . SER A 1 111 ? -12.613 -2.675 9.859 1.00 97.50 111 SER A CA 1
ATOM 865 C C . SER A 1 111 ? -12.235 -3.817 8.904 1.00 97.50 111 SER A C 1
ATOM 867 O O . SER A 1 111 ? -11.933 -3.586 7.734 1.00 97.50 111 SER A O 1
ATOM 869 N N . VAL A 1 112 ? -12.310 -5.071 9.367 1.00 98.19 112 VAL A N 1
ATOM 870 C CA . VAL A 1 112 ? -12.047 -6.253 8.517 1.00 98.19 112 VAL A CA 1
ATOM 871 C C . VAL A 1 112 ? -12.928 -6.250 7.265 1.00 98.19 112 VAL A C 1
ATOM 873 O O . VAL A 1 112 ? -12.460 -6.567 6.176 1.00 98.19 112 VAL A O 1
ATOM 876 N N . LYS A 1 113 ? -14.199 -5.849 7.406 1.00 97.25 113 LYS A N 1
ATOM 877 C CA . LYS A 1 113 ? -15.135 -5.736 6.282 1.00 97.25 113 LYS A CA 1
ATOM 878 C C . LYS A 1 113 ? -14.615 -4.763 5.226 1.00 97.25 113 LYS A C 1
ATOM 880 O O . LYS A 1 113 ? -14.630 -5.084 4.044 1.00 97.25 113 LYS A O 1
ATOM 885 N N . GLU A 1 114 ? -14.153 -3.594 5.651 1.00 95.75 114 GLU A N 1
ATOM 886 C CA . GLU A 1 114 ? -13.603 -2.584 4.750 1.00 95.75 114 GLU A CA 1
ATOM 887 C C . GLU A 1 114 ? -12.281 -3.041 4.125 1.00 95.75 114 GLU A C 1
ATOM 889 O O . GLU A 1 114 ? -12.095 -2.852 2.930 1.00 95.75 114 GLU A O 1
ATOM 894 N N . ILE A 1 115 ? -11.413 -3.729 4.873 1.00 98.00 115 ILE A N 1
ATOM 895 C CA . ILE A 1 115 ? -10.189 -4.338 4.324 1.00 98.00 115 ILE A CA 1
ATOM 896 C C . ILE A 1 115 ? -10.505 -5.337 3.214 1.00 98.00 115 ILE A C 1
ATOM 898 O O . ILE A 1 115 ? -9.907 -5.249 2.144 1.00 98.00 115 ILE A O 1
ATOM 902 N N . ASN A 1 116 ? -11.469 -6.233 3.430 1.00 97.94 116 ASN A N 1
ATOM 903 C CA . ASN A 1 116 ? -11.880 -7.204 2.414 1.00 97.94 116 ASN A CA 1
ATOM 904 C C . ASN A 1 116 ? -12.406 -6.511 1.145 1.00 97.94 116 ASN A C 1
ATOM 906 O O . ASN A 1 116 ? -12.088 -6.929 0.034 1.00 97.94 116 ASN A O 1
ATOM 910 N N . VAL A 1 117 ? -13.199 -5.444 1.301 1.00 96.56 117 VAL A N 1
ATOM 911 C CA . VAL A 1 117 ? -13.711 -4.662 0.163 1.00 96.56 117 VAL A CA 1
ATOM 912 C C . VAL A 1 117 ? -12.565 -3.981 -0.581 1.00 96.56 117 VAL A C 1
ATOM 914 O O . VAL A 1 1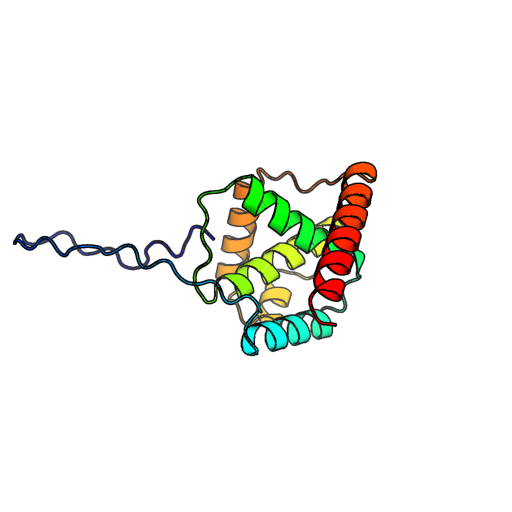17 ? -12.459 -4.128 -1.795 1.00 96.56 117 VAL A O 1
ATOM 917 N N . MET A 1 118 ? -11.682 -3.280 0.135 1.00 96.31 118 MET A N 1
ATOM 918 C CA . MET A 1 118 ? -10.537 -2.597 -0.470 1.00 96.31 118 MET A CA 1
ATOM 919 C C . MET A 1 118 ? -9.626 -3.567 -1.220 1.00 96.31 118 MET A C 1
ATOM 921 O O . MET A 1 118 ? -9.177 -3.237 -2.314 1.00 96.31 118 MET A O 1
ATOM 925 N N . GLU A 1 119 ? -9.368 -4.748 -0.653 1.00 97.25 119 GLU A N 1
ATOM 926 C CA . GLU A 1 119 ? -8.575 -5.804 -1.284 1.00 97.25 119 GLU A CA 1
ATOM 927 C C . GLU A 1 119 ? -9.155 -6.209 -2.639 1.00 97.25 119 GLU A C 1
ATOM 929 O O . GLU A 1 119 ? -8.475 -6.102 -3.660 1.00 97.25 119 GLU A O 1
ATOM 934 N N . MET A 1 120 ? -10.428 -6.611 -2.657 1.00 97.00 120 MET A N 1
ATOM 935 C CA . MET A 1 120 ? -11.100 -7.037 -3.883 1.00 97.00 120 MET A CA 1
ATOM 936 C C . MET A 1 120 ? -11.179 -5.914 -4.916 1.00 97.00 120 MET A C 1
ATOM 938 O O . MET A 1 120 ? -10.959 -6.147 -6.104 1.00 97.00 120 MET A O 1
ATOM 942 N N . GLU A 1 121 ? -11.459 -4.685 -4.483 1.00 92.94 121 GLU A N 1
ATOM 943 C CA . GLU A 1 121 ? -11.458 -3.531 -5.378 1.00 92.94 121 GLU A CA 1
ATOM 944 C C . GLU A 1 121 ? -10.088 -3.301 -5.999 1.00 92.94 121 GLU A C 1
ATOM 946 O O . GLU A 1 121 ? -9.995 -3.138 -7.212 1.00 92.94 121 GLU A O 1
ATOM 951 N N . PHE A 1 122 ? -9.027 -3.290 -5.191 1.00 95.50 122 PHE A N 1
ATOM 952 C CA . PHE A 1 122 ? -7.682 -3.055 -5.696 1.00 95.50 122 PHE A CA 1
ATOM 953 C C . PHE A 1 122 ? -7.302 -4.113 -6.731 1.00 95.50 122 PHE A C 1
ATOM 955 O O . PHE A 1 122 ? -6.859 -3.755 -7.822 1.00 95.50 122 PHE A O 1
ATOM 962 N N . LEU A 1 123 ? -7.546 -5.391 -6.422 1.00 96.69 123 LEU A N 1
ATOM 963 C CA . LEU A 1 123 ? -7.305 -6.509 -7.335 1.00 96.69 123 LEU A CA 1
ATOM 964 C C . LEU A 1 123 ? -8.060 -6.342 -8.657 1.00 96.69 123 LEU A C 1
ATOM 966 O O . LEU A 1 123 ? -7.454 -6.485 -9.716 1.00 96.69 123 LEU A O 1
ATOM 970 N N . ASN A 1 124 ? -9.336 -5.955 -8.615 1.00 94.62 124 ASN A N 1
ATOM 971 C CA . ASN A 1 124 ? -10.119 -5.690 -9.823 1.00 94.62 124 ASN A CA 1
ATOM 972 C C . ASN A 1 124 ? -9.528 -4.542 -10.658 1.00 94.62 124 ASN A C 1
ATOM 974 O O . ASN A 1 124 ? -9.435 -4.653 -11.879 1.00 94.62 124 ASN A O 1
ATOM 978 N N . GLN A 1 125 ? -9.086 -3.456 -10.017 1.00 91.50 125 GLN A N 1
ATOM 979 C CA . GLN A 1 125 ? -8.523 -2.290 -10.712 1.00 91.50 125 GLN A CA 1
ATOM 980 C C . GLN A 1 125 ? -7.156 -2.566 -11.359 1.00 91.50 125 GLN A C 1
ATOM 982 O O . GLN A 1 125 ? -6.785 -1.908 -12.334 1.00 91.50 125 GLN A O 1
ATOM 987 N N . VAL A 1 126 ? -6.406 -3.542 -10.841 1.00 92.94 126 VAL A N 1
ATOM 988 C CA . VAL A 1 126 ? -5.167 -4.036 -11.466 1.00 92.94 126 VAL A CA 1
ATOM 989 C C . VAL A 1 126 ? -5.377 -5.333 -12.248 1.00 92.94 126 VAL A C 1
ATOM 991 O O . VAL A 1 126 ? -4.401 -5.957 -12.654 1.00 92.94 126 VAL A O 1
ATOM 994 N N . GLN A 1 127 ? -6.632 -5.744 -12.467 1.00 94.62 127 GLN A N 1
ATOM 995 C CA . GLN A 1 127 ? -7.011 -6.958 -13.202 1.00 94.62 127 GLN A CA 1
ATOM 996 C C . GLN A 1 127 ? -6.291 -8.219 -12.696 1.00 94.62 127 GLN A C 1
ATOM 998 O O . GLN A 1 127 ? -5.864 -9.060 -13.483 1.00 94.62 127 GLN A O 1
ATOM 1003 N N . PHE A 1 128 ? -6.094 -8.324 -11.379 1.00 95.69 128 PHE A N 1
ATOM 1004 C CA . PHE A 1 128 ? -5.332 -9.392 -10.718 1.00 95.69 128 PHE A CA 1
ATOM 1005 C C . PHE A 1 128 ? -3.876 -9.540 -11.218 1.00 95.69 128 PHE A C 1
ATOM 1007 O O . PHE A 1 128 ? -3.188 -10.498 -10.872 1.00 95.69 128 PHE A O 1
ATOM 1014 N N . SER A 1 129 ? -3.360 -8.566 -11.976 1.00 94.81 129 SER A N 1
ATOM 1015 C CA . SER A 1 129 ? -1.978 -8.520 -12.456 1.00 94.81 129 SER A CA 1
ATOM 1016 C C . SER A 1 129 ? -1.052 -7.998 -11.353 1.00 94.81 129 SER A C 1
ATOM 1018 O O . SER A 1 129 ? -0.625 -6.840 -11.353 1.00 94.81 129 SER A O 1
ATOM 1020 N N . LEU A 1 130 ? -0.752 -8.860 -10.382 1.00 96.00 130 LEU A N 1
ATOM 1021 C CA . LEU A 1 130 ? 0.195 -8.561 -9.302 1.00 96.00 130 LEU A CA 1
ATOM 1022 C C . LEU A 1 130 ? 1.635 -8.946 -9.641 1.00 96.00 130 LEU A C 1
ATOM 1024 O O . LEU A 1 130 ? 2.559 -8.321 -9.135 1.00 96.00 130 LEU A O 1
ATOM 1028 N N . PHE A 1 131 ? 1.831 -9.916 -10.534 1.00 97.19 131 PHE A N 1
ATOM 1029 C CA . PHE A 1 131 ? 3.168 -10.315 -10.952 1.00 97.19 131 PHE A CA 1
ATOM 1030 C C . PHE A 1 131 ? 3.935 -9.132 -11.557 1.00 97.19 131 PHE A C 1
ATOM 1032 O O . PHE A 1 131 ? 3.413 -8.386 -12.394 1.00 97.19 131 PHE A O 1
ATOM 1039 N N . VAL A 1 132 ? 5.174 -8.978 -11.099 1.00 96.56 132 VAL A N 1
ATOM 1040 C CA . VAL A 1 132 ? 6.164 -8.023 -11.593 1.00 96.56 132 VAL A CA 1
ATOM 1041 C C . VAL A 1 132 ? 7.418 -8.840 -11.862 1.00 96.56 132 VAL A C 1
ATOM 1043 O O . VAL A 1 132 ? 7.937 -9.491 -10.957 1.00 96.56 132 VAL A O 1
ATOM 1046 N N . SER A 1 133 ? 7.870 -8.847 -13.114 1.00 97.12 133 SER A N 1
ATOM 1047 C CA . SER A 1 133 ? 9.100 -9.554 -13.483 1.00 97.12 133 SER A CA 1
ATOM 1048 C C . SER A 1 133 ? 10.324 -8.896 -12.842 1.00 97.12 133 SER A C 1
ATOM 1050 O O . SER A 1 133 ? 10.288 -7.714 -12.505 1.00 97.12 133 SER A O 1
ATOM 1052 N N . GLU A 1 134 ? 11.428 -9.633 -12.723 1.00 95.81 134 GLU A N 1
ATOM 1053 C CA . GLU A 1 134 ? 12.690 -9.084 -12.214 1.00 95.81 134 GLU A CA 1
ATOM 1054 C C . GLU A 1 134 ? 13.140 -7.848 -13.008 1.00 95.81 134 GLU A C 1
ATOM 1056 O O . GLU A 1 134 ? 13.447 -6.819 -12.413 1.00 95.81 134 GLU A O 1
ATOM 1061 N N . ALA A 1 135 ? 13.082 -7.907 -14.343 1.00 97.50 135 ALA A N 1
ATOM 1062 C CA . ALA A 1 135 ? 13.414 -6.774 -15.205 1.00 97.50 135 ALA A CA 1
ATOM 1063 C C . ALA A 1 135 ? 12.524 -5.552 -14.915 1.00 97.50 135 ALA A C 1
ATOM 1065 O O . ALA A 1 135 ? 13.028 -4.454 -14.692 1.00 97.50 135 ALA A O 1
ATOM 1066 N N . GLU A 1 136 ? 11.202 -5.749 -14.823 1.00 96.69 136 GLU A N 1
ATOM 1067 C CA . GLU A 1 136 ? 10.268 -4.662 -14.500 1.00 96.69 136 GLU A CA 1
ATOM 1068 C C . GLU A 1 136 ? 10.505 -4.093 -13.089 1.00 96.69 136 GLU A C 1
ATOM 1070 O O . GLU A 1 136 ? 10.322 -2.892 -12.857 1.00 96.69 136 GLU A O 1
ATOM 1075 N N . TYR A 1 137 ? 10.894 -4.942 -12.138 1.00 96.62 137 TYR A N 1
ATOM 1076 C CA . TYR A 1 137 ? 11.212 -4.527 -10.778 1.00 96.62 137 TYR A CA 1
ATOM 1077 C C . TYR A 1 137 ? 12.499 -3.695 -10.731 1.00 96.62 137 TYR A C 1
ATOM 1079 O O . TYR A 1 137 ? 12.504 -2.630 -10.119 1.00 96.62 137 TYR A O 1
ATOM 1087 N N . LEU A 1 138 ? 13.560 -4.117 -11.422 1.00 97.25 138 LEU A N 1
ATOM 1088 C CA . LEU A 1 138 ? 14.814 -3.361 -11.514 1.00 97.25 138 LEU A CA 1
ATOM 1089 C C . LEU A 1 138 ? 14.613 -2.002 -12.199 1.00 97.25 138 LEU A C 1
ATOM 1091 O O . LEU A 1 138 ? 15.068 -0.981 -11.682 1.00 97.25 138 LEU A O 1
ATOM 1095 N N . ASP A 1 139 ? 13.850 -1.960 -13.293 1.00 97.38 139 ASP A N 1
ATOM 1096 C CA . ASP A 1 139 ? 13.484 -0.707 -13.965 1.00 97.38 139 ASP A CA 1
ATOM 1097 C C . ASP A 1 139 ? 12.709 0.235 -13.035 1.00 97.38 139 ASP A C 1
ATOM 1099 O O . ASP A 1 139 ? 12.894 1.459 -13.046 1.00 97.38 139 ASP A O 1
ATOM 1103 N N . TRP A 1 140 ? 11.841 -0.331 -12.194 1.00 96.75 140 TRP A N 1
ATOM 1104 C CA . TRP A 1 140 ? 11.124 0.423 -11.175 1.00 96.75 140 TRP A CA 1
ATOM 1105 C C . TRP A 1 140 ? 12.064 1.014 -10.118 1.00 96.75 140 TRP A C 1
ATOM 1107 O O . TRP A 1 140 ? 11.933 2.199 -9.800 1.00 96.75 140 TRP A O 1
ATOM 1117 N N . LEU A 1 141 ? 13.037 0.244 -9.623 1.00 96.38 141 LEU A N 1
ATOM 1118 C CA . LEU A 1 141 ? 14.036 0.742 -8.672 1.00 96.38 141 LEU A CA 1
ATOM 1119 C C . LEU A 1 141 ? 14.874 1.874 -9.274 1.00 96.38 141 LEU A C 1
ATOM 1121 O O . LEU A 1 141 ? 14.974 2.943 -8.671 1.00 96.38 141 LEU A O 1
ATOM 1125 N N . HIS A 1 142 ? 15.384 1.698 -10.495 1.00 96.44 142 HIS A N 1
ATOM 1126 C CA . HIS A 1 142 ? 16.128 2.747 -11.199 1.00 96.44 142 HIS A CA 1
ATOM 1127 C C . HIS A 1 142 ? 15.296 4.019 -11.408 1.00 96.44 142 HIS A C 1
ATOM 1129 O O . HIS A 1 142 ? 15.807 5.138 -11.275 1.00 96.44 142 HIS A O 1
ATOM 1135 N N . SER A 1 143 ? 14.002 3.866 -11.705 1.00 95.25 143 SER A N 1
ATOM 1136 C CA . SER A 1 143 ? 13.081 4.998 -11.849 1.00 95.25 143 SER A CA 1
ATOM 1137 C C . SER A 1 143 ? 12.910 5.757 -10.530 1.00 95.25 143 SER A C 1
ATOM 1139 O O . SER A 1 143 ? 12.946 6.990 -10.519 1.00 95.25 143 SER A O 1
ATOM 1141 N N . LEU A 1 144 ? 12.759 5.038 -9.412 1.00 93.69 144 LEU A N 1
ATOM 1142 C CA . LEU A 1 144 ? 12.660 5.632 -8.077 1.00 93.69 144 LEU A CA 1
ATOM 1143 C C . LEU A 1 144 ? 13.948 6.346 -7.665 1.00 93.69 144 LEU A C 1
ATOM 1145 O O . LEU A 1 144 ? 13.885 7.472 -7.175 1.00 93.69 144 LEU A O 1
ATOM 1149 N N . GLU A 1 145 ? 15.110 5.733 -7.883 1.00 93.56 145 GLU A N 1
ATOM 1150 C CA . GLU A 1 145 ? 16.404 6.344 -7.566 1.00 93.56 145 GLU A CA 1
ATOM 1151 C C . GLU A 1 145 ? 16.633 7.633 -8.353 1.00 93.56 145 GLU A C 1
ATOM 1153 O O . GLU A 1 145 ? 17.048 8.651 -7.794 1.00 93.56 145 GLU A O 1
ATOM 1158 N N . THR A 1 146 ? 16.332 7.603 -9.652 1.00 94.44 146 THR A N 1
ATOM 1159 C CA . THR A 1 146 ? 16.402 8.783 -10.517 1.00 94.44 146 THR A CA 1
ATOM 1160 C C . THR A 1 146 ? 15.484 9.893 -10.010 1.00 94.44 146 THR A C 1
ATOM 1162 O O . THR A 1 146 ? 15.915 11.040 -9.882 1.00 94.44 146 THR A O 1
ATOM 1165 N N . TRP A 1 147 ? 14.238 9.559 -9.664 1.00 90.25 147 TRP A N 1
ATOM 1166 C CA . TRP A 1 147 ? 13.284 10.525 -9.121 1.00 90.25 147 TRP A CA 1
ATOM 1167 C C . TRP A 1 147 ? 13.747 11.116 -7.779 1.00 90.25 147 TRP A C 1
ATOM 1169 O O . TRP A 1 147 ? 13.679 12.330 -7.586 1.00 90.25 147 TRP A O 1
ATOM 1179 N N . LEU A 1 148 ? 14.285 10.295 -6.871 1.00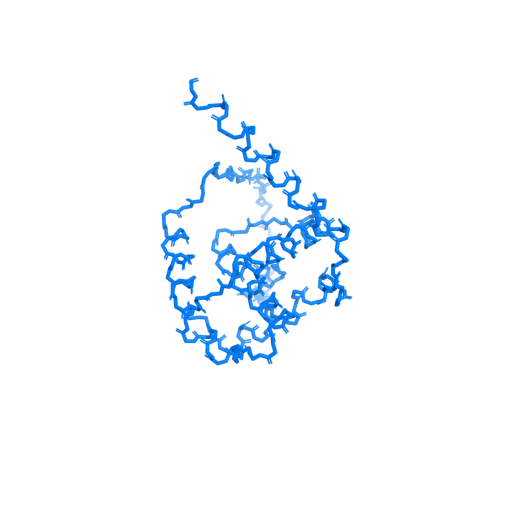 89.56 148 LEU A N 1
ATOM 1180 C CA . LEU A 1 148 ? 14.807 10.753 -5.577 1.00 89.56 148 LEU A CA 1
ATOM 1181 C C . LEU A 1 148 ? 15.976 11.734 -5.740 1.00 89.56 148 LEU A C 1
ATOM 1183 O O . LEU A 1 148 ? 16.017 12.756 -5.054 1.00 89.56 148 LEU A O 1
ATOM 1187 N N . LYS A 1 149 ? 16.894 11.468 -6.678 1.00 91.31 149 LYS A N 1
ATOM 1188 C CA . LYS A 1 149 ? 18.019 12.370 -6.987 1.00 91.31 149 LYS A CA 1
ATOM 1189 C C . LYS A 1 149 ? 17.536 13.744 -7.462 1.00 91.31 149 LYS A C 1
ATOM 1191 O O . LYS A 1 149 ? 18.094 14.757 -7.051 1.00 91.31 149 LYS A O 1
ATOM 1196 N N . GLN A 1 150 ? 16.477 13.785 -8.271 1.00 87.88 150 GLN A N 1
ATOM 1197 C CA . GLN A 1 150 ? 15.891 15.038 -8.762 1.00 87.88 150 GLN A CA 1
ATOM 1198 C C . GLN A 1 150 ? 15.230 15.853 -7.641 1.00 87.88 150 GLN A C 1
ATOM 1200 O O . GLN A 1 150 ? 15.364 17.073 -7.611 1.00 87.88 150 GLN A O 1
ATOM 1205 N N . GLN A 1 151 ? 14.561 15.195 -6.688 1.00 77.50 151 GLN A N 1
ATOM 1206 C CA . GLN A 1 151 ? 13.941 15.873 -5.541 1.00 77.50 151 GLN A CA 1
ATOM 1207 C C . GLN A 1 151 ? 14.980 16.468 -4.575 1.00 77.50 151 GLN A C 1
ATOM 1209 O O . GLN A 1 151 ? 14.732 17.513 -3.975 1.00 77.50 151 GLN A O 1
ATOM 1214 N N . GLY A 1 152 ? 16.149 15.832 -4.441 1.00 63.62 152 GLY A N 1
ATOM 1215 C CA . GLY A 1 152 ? 17.242 16.316 -3.590 1.00 63.62 152 GLY A CA 1
ATOM 1216 C C . GLY A 1 152 ? 17.999 17.529 -4.146 1.00 63.62 152 GLY A C 1
ATOM 1217 O O . GLY A 1 152 ? 18.556 18.297 -3.370 1.00 63.62 152 GLY A O 1
ATOM 1218 N N . GLN A 1 153 ? 18.001 17.742 -5.467 1.00 55.72 153 GLN A N 1
ATOM 1219 C CA . GLN A 1 153 ? 18.703 18.869 -6.103 1.00 55.72 153 GLN A CA 1
ATOM 1220 C C . GLN A 1 153 ? 17.911 20.189 -6.089 1.00 55.72 153 GLN A C 1
ATOM 1222 O O . GLN A 1 153 ? 18.489 21.240 -6.333 1.00 55.72 153 GLN A O 1
ATOM 1227 N N . GLY A 1 154 ? 16.609 20.163 -5.780 1.00 53.41 154 GLY A N 1
ATOM 1228 C CA . GLY A 1 154 ? 15.758 21.361 -5.707 1.00 53.41 154 GLY A CA 1
ATOM 1229 C C . GLY A 1 154 ? 15.658 22.019 -4.324 1.00 53.41 154 GLY A C 1
ATOM 1230 O O . GLY A 1 154 ? 14.831 22.911 -4.152 1.00 53.41 154 GLY A O 1
ATOM 1231 N N . GLN A 1 155 ? 16.427 21.554 -3.331 1.00 43.69 155 GLN A N 1
ATOM 1232 C CA . GLN A 1 155 ? 16.399 22.056 -1.944 1.00 43.69 155 GLN A CA 1
ATOM 1233 C C . GLN A 1 155 ? 17.749 22.615 -1.453 1.00 43.69 155 GLN A C 1
ATOM 1235 O O . GLN A 1 155 ? 17.877 22.896 -0.261 1.00 43.69 155 GLN A O 1
ATOM 1240 N N . ALA A 1 156 ? 18.739 22.759 -2.341 1.00 35.31 156 ALA A N 1
ATOM 1241 C CA . ALA A 1 156 ? 20.058 23.325 -2.041 1.00 35.31 156 ALA A CA 1
ATOM 1242 C C . ALA A 1 156 ? 20.194 24.754 -2.579 1.00 35.31 156 ALA A C 1
ATOM 1244 O O . ALA A 1 156 ? 19.681 25.009 -3.693 1.00 35.31 156 ALA A O 1
#

Nearest PDB structures (foldseek):
  2pk9-assembly1_B  TM=8.370E-01  e=4.143E-04  Saccharomyces cerevisiae
  2pk9-assembly3_D  TM=8.363E-01  e=5.111E-04  Saccharomyces cerevisiae
  2pmi-assembly2_D  TM=8.375E-01  e=5.677E-04  Saccharomyces cerevisiae
  4krd-assembly1_B  TM=7.342E-01  e=2.224E-03  Saccharomyces cerevisiae S288C
  4cfn-assembly1_D  TM=8.242E-01  e=2.019E-02  Homo sapiens

Sequence (156 aa):
MVYTLWHTRPNINGASSNAYNVVPHRISVPATAGPAFKKFCLKVLSATQLSSSVILLSLKYIQKLLKNNPSIHGQQGSEFRLFTVSLMLANKFLDDNTFTNKTWSQVTGISVKEINVMEMEFLNQVQFSLFVSEAEYLDWLHSLETWLKQQGQGQA

Mean predicted aligned error: 10.15 Å

Organism: Mortierella alpina (NCBI:txid64518)

Secondary structure (DSSP, 8-state):
--S-S-S-PPPS------------------SS--HHHHHHHHHHHHHH---HHHHHHHHHHHHHHHHH-TT--PPTTHHHHHHHHHHHHHHHHH-SS---HHHHHHHH---HHHHHHHHHHHHHHTTT-----HHHHHHHHHHHHHHHHHHHHT--

Radius of gyration: 18.61 Å; Cα contacts (8 Å, |Δi|>4): 87; chains: 1; bounding box: 60×44×30 Å

pLDDT: mean 82.3, std 21.95, range [30.91, 98.5]

Foldseek 3Di:
DPPPPDPPDPDPDDDDDDDDDPDPPPPPPPPDDDPVVVVLVVLLCVVQVDDPQLQLLLVVLVVLLCVLCVPDDDDPPVSLLSSLLSSQVSQVVPPPDHDDLVRSCVSSVPDSVVSVVSNVVSCVSNVVPSDDDPVNSVVSVVVVVVVVVVVVVVPD

Solvent-accessible surface area (backbone atoms only — not comparable to full-atom values): 9764 Å² total; per-residue (Å²): 140,76,74,80,75,61,96,67,78,78,78,93,74,84,90,79,93,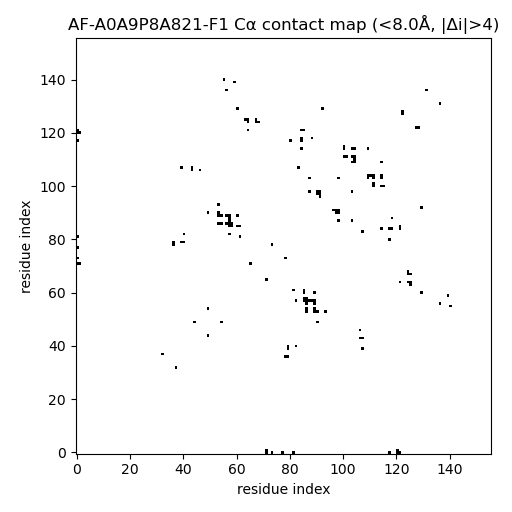78,91,74,84,81,72,84,77,76,77,78,75,67,98,61,84,55,71,69,56,55,55,48,52,52,53,43,48,70,73,64,68,66,53,70,66,33,54,54,45,14,52,50,48,49,52,52,40,47,68,71,35,78,84,67,73,87,52,94,71,46,62,62,57,52,52,50,45,29,39,52,53,23,38,60,69,75,40,96,80,53,83,50,64,63,53,52,16,67,70,70,70,46,52,48,70,56,51,54,50,48,45,55,50,52,36,59,63,44,70,69,64,74,85,70,53,72,69,60,47,52,55,48,50,55,51,51,53,55,52,51,54,57,62,61,65,76,78,116

InterPro domains:
  IPR013922 Cyclin PHO80-like [PF08613] (38-130)
  IPR013922 Cyclin PHO80-like [PTHR15615] (34-150)
  IPR036915 Cyclin-like superfamily [SSF47954] (39-130)